Protein AF-A0A3M6CZK9-F1 (afdb_monomer)

Sequence (80 aa):
VKDNEALRFYEDLKPLLELAKSRRILSPIQWGKIPGRYRFTENGLQEYSDLEEAYAVFSIEITGGEPPFLKMLRTERNQK

Solvent-accessible surface area (backbone atoms only — not comparable to full-atom values): 4844 Å² total; per-residue (Å²): 114,68,68,57,49,56,49,50,51,47,64,66,40,42,67,60,51,52,32,54,76,69,67,64,67,84,60,61,45,61,76,93,74,56,80,62,84,53,38,56,78,74,64,74,45,59,82,41,59,69,58,52,52,53,50,51,55,51,53,37,49,53,45,64,39,78,52,71,69,58,54,51,54,52,54,61,62,73,74,110

Radius of gyration: 14.54 Å; Cα contacts (8 Å, |Δi|>4): 44; chains: 1; bounding box: 35×22×41 Å

Structure (mmCIF, N/CA/C/O backbone):
data_AF-A0A3M6CZK9-F1
#
_entry.id   AF-A0A3M6CZK9-F1
#
loop_
_atom_site.group_PDB
_atom_site.id
_atom_site.type_symbol
_atom_site.label_atom_id
_atom_site.label_alt_id
_atom_site.label_comp_id
_atom_site.label_asym_id
_atom_site.label_entity_id
_atom_site.label_seq_id
_atom_site.pdbx_PDB_ins_code
_atom_site.Cartn_x
_atom_site.Cartn_y
_atom_site.Cartn_z
_atom_site.occupancy
_atom_site.B_iso_or_equiv
_atom_site.auth_seq_id
_atom_site.auth_comp_id
_atom_site.auth_asym_id
_atom_site.auth_atom_id
_atom_site.pdbx_PDB_model_num
ATOM 1 N N . VAL A 1 1 ? 8.125 -1.861 -21.329 1.00 60.41 1 VAL A N 1
ATOM 2 C CA . VAL A 1 1 ? 7.980 -3.063 -20.461 1.00 60.41 1 VAL A CA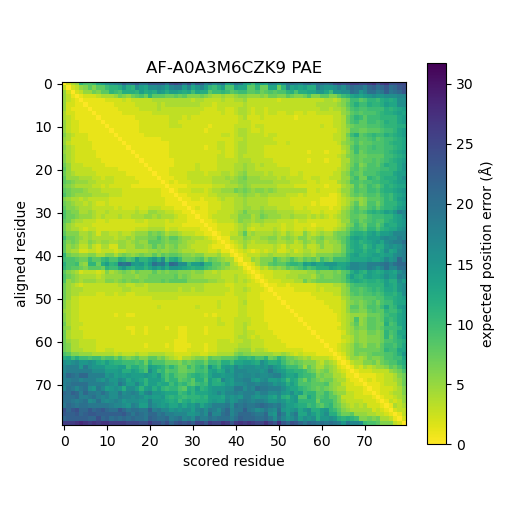 1
ATOM 3 C C . VAL A 1 1 ? 7.856 -2.670 -18.990 1.00 60.41 1 VAL A C 1
ATOM 5 O O . VAL A 1 1 ? 6.927 -3.143 -18.360 1.00 60.41 1 VAL A O 1
ATOM 8 N N . LYS A 1 2 ? 8.698 -1.765 -18.468 1.00 62.81 2 LYS A N 1
ATOM 9 C CA . LYS A 1 2 ? 8.634 -1.247 -17.083 1.00 62.81 2 LYS A CA 1
ATOM 10 C C . LYS A 1 2 ? 7.365 -0.445 -16.770 1.00 62.81 2 LYS A C 1
ATOM 12 O O . LYS A 1 2 ? 6.680 -0.750 -15.800 1.00 62.81 2 LYS A O 1
ATOM 17 N N . ASP A 1 3 ? 6.965 0.448 -17.676 1.00 73.56 3 ASP A N 1
ATOM 18 C CA . ASP A 1 3 ? 5.704 1.198 -17.545 1.00 73.56 3 ASP A CA 1
ATOM 19 C C . ASP A 1 3 ? 4.476 0.279 -17.454 1.00 73.56 3 ASP A C 1
ATOM 21 O O . ASP A 1 3 ? 3.491 0.614 -16.804 1.00 73.56 3 ASP A O 1
ATOM 25 N N . ASN A 1 4 ? 4.548 -0.924 -18.040 1.00 84.81 4 ASN A N 1
ATOM 26 C CA . ASN A 1 4 ? 3.468 -1.904 -17.939 1.00 84.81 4 ASN A CA 1
ATOM 27 C C . ASN A 1 4 ? 3.385 -2.526 -16.541 1.00 84.81 4 ASN A C 1
ATOM 29 O O . ASN A 1 4 ? 2.287 -2.871 -16.115 1.00 84.81 4 ASN A O 1
ATOM 33 N N . GLU A 1 5 ? 4.507 -2.696 -15.838 1.00 86.69 5 GLU A N 1
ATOM 34 C CA . GLU A 1 5 ? 4.497 -3.229 -14.472 1.00 86.69 5 GLU A CA 1
ATOM 35 C C . GLU A 1 5 ? 4.039 -2.168 -13.473 1.00 86.69 5 GLU A C 1
ATOM 37 O O . GLU A 1 5 ? 3.204 -2.464 -12.622 1.00 86.69 5 GLU A O 1
ATOM 42 N N . ALA A 1 6 ? 4.489 -0.920 -13.634 1.00 86.25 6 ALA A N 1
ATOM 43 C CA . ALA A 1 6 ? 3.982 0.205 -12.853 1.00 86.25 6 ALA A CA 1
ATOM 44 C C . ALA A 1 6 ? 2.468 0.397 -13.061 1.00 86.25 6 ALA A C 1
ATOM 46 O O . ALA A 1 6 ? 1.726 0.562 -12.094 1.00 86.25 6 ALA A O 1
ATOM 47 N N . LEU A 1 7 ? 1.986 0.287 -14.305 1.00 90.56 7 LEU A N 1
ATOM 48 C CA . LEU A 1 7 ? 0.557 0.353 -14.613 1.00 90.56 7 LEU A CA 1
ATOM 49 C C . LEU A 1 7 ? -0.227 -0.809 -13.987 1.00 90.56 7 LEU A C 1
ATOM 51 O O . LEU A 1 7 ? -1.276 -0.584 -13.389 1.00 90.56 7 LEU A O 1
ATOM 55 N N . ARG A 1 8 ? 0.276 -2.048 -14.082 1.00 90.88 8 ARG A N 1
ATOM 56 C CA . ARG A 1 8 ? -0.352 -3.217 -13.436 1.00 90.88 8 ARG A CA 1
ATOM 57 C C . ARG A 1 8 ? -0.402 -3.057 -11.924 1.00 90.88 8 ARG A C 1
ATOM 59 O O . ARG A 1 8 ? -1.412 -3.375 -11.311 1.00 90.88 8 ARG A O 1
ATOM 66 N N . PHE A 1 9 ? 0.679 -2.564 -11.333 1.00 92.31 9 PHE A N 1
ATOM 67 C CA . PHE A 1 9 ? 0.733 -2.307 -9.906 1.00 92.31 9 PHE A CA 1
ATOM 68 C C . PHE A 1 9 ? -0.268 -1.223 -9.489 1.00 92.31 9 PHE A C 1
ATOM 70 O O . PHE A 1 9 ? -0.983 -1.401 -8.505 1.00 92.31 9 PHE A O 1
ATOM 77 N N . TYR A 1 10 ? -0.381 -0.146 -10.269 1.00 92.88 10 TYR A N 1
ATOM 78 C CA . TYR A 1 10 ? -1.387 0.887 -10.047 1.00 92.88 10 TYR A CA 1
ATOM 79 C C . TYR A 1 10 ? -2.813 0.326 -10.105 1.00 92.88 10 TYR A C 1
ATOM 81 O O . TYR A 1 10 ? -3.586 0.576 -9.184 1.00 92.88 10 TYR A O 1
ATOM 89 N N . GLU A 1 11 ? -3.163 -0.447 -11.137 1.00 94.94 11 GLU A N 1
ATOM 90 C CA . GLU A 1 11 ? -4.508 -1.031 -11.261 1.00 94.94 11 GLU A CA 1
ATOM 91 C C . GLU A 1 11 ? -4.831 -1.998 -10.111 1.00 94.94 11 GLU A C 1
ATOM 93 O O . GLU A 1 11 ? -5.938 -1.953 -9.574 1.00 94.94 11 GLU A O 1
ATOM 98 N N . ASP A 1 12 ? -3.860 -2.797 -9.661 1.00 94.06 12 ASP A N 1
ATOM 99 C CA . ASP A 1 12 ? -4.017 -3.668 -8.489 1.00 94.06 12 ASP A CA 1
ATOM 100 C C . ASP A 1 12 ? -4.252 -2.873 -7.194 1.00 94.06 12 ASP A C 1
ATOM 102 O O . ASP A 1 12 ? -5.036 -3.284 -6.336 1.00 94.06 12 ASP A O 1
ATOM 106 N N . LEU A 1 13 ? -3.566 -1.737 -7.029 1.00 94.44 13 LEU A N 1
ATOM 107 C CA . LEU A 1 13 ? -3.634 -0.916 -5.819 1.00 94.44 13 LEU A CA 1
ATOM 108 C C . LEU A 1 13 ? -4.849 0.024 -5.810 1.00 94.44 13 LEU A C 1
ATOM 110 O O . LEU A 1 13 ? -5.325 0.423 -4.744 1.00 94.44 13 LEU A O 1
ATOM 114 N N . LYS A 1 14 ? -5.380 0.369 -6.985 1.00 96.19 14 LYS A N 1
ATOM 115 C CA . LYS A 1 14 ? -6.459 1.344 -7.187 1.00 96.19 14 LYS A CA 1
ATOM 116 C C . LYS A 1 14 ? -7.679 1.132 -6.284 1.00 96.19 14 LYS A C 1
ATOM 118 O O . LYS A 1 14 ? -8.116 2.121 -5.696 1.00 96.19 14 LYS A O 1
ATOM 123 N N . PRO A 1 15 ? -8.203 -0.090 -6.060 1.00 95.38 15 PRO A N 1
ATOM 124 C CA . PRO A 1 15 ? -9.311 -0.285 -5.126 1.00 95.38 15 PRO A CA 1
ATOM 125 C C . PRO A 1 15 ? -8.982 0.181 -3.699 1.00 95.38 15 PRO A C 1
ATOM 127 O O . PRO A 1 15 ? -9.807 0.829 -3.057 1.00 95.38 15 PRO A O 1
ATOM 130 N N . LEU A 1 16 ? -7.767 -0.095 -3.212 1.00 94.88 16 LEU A N 1
ATOM 131 C CA . LEU A 1 16 ? -7.317 0.348 -1.888 1.00 94.88 16 LEU A CA 1
ATOM 132 C C . LEU A 1 16 ? -7.104 1.861 -1.838 1.00 94.88 16 LEU A C 1
ATOM 134 O O . LEU A 1 16 ? -7.474 2.492 -0.849 1.00 94.88 16 LEU A O 1
ATOM 138 N N . LEU A 1 17 ? -6.565 2.452 -2.907 1.00 95.81 17 LEU A N 1
ATOM 139 C CA . LEU A 1 17 ? -6.405 3.903 -3.010 1.00 95.81 17 LEU A CA 1
ATOM 140 C C . LEU A 1 17 ? -7.757 4.620 -2.954 1.00 95.81 17 LEU A C 1
ATOM 142 O O . LEU A 1 17 ? -7.895 5.613 -2.242 1.00 95.81 17 LEU A O 1
ATOM 146 N N . GLU A 1 18 ? -8.771 4.113 -3.652 1.00 97.38 18 GLU A N 1
ATOM 147 C CA . GLU A 1 18 ? -10.112 4.703 -3.629 1.00 97.38 18 GLU A CA 1
ATOM 148 C C . GLU A 1 18 ? -10.799 4.532 -2.265 1.00 97.38 18 GLU A C 1
ATOM 150 O O . GLU A 1 18 ? -11.448 5.461 -1.773 1.00 97.38 18 GLU A O 1
ATOM 155 N N . LEU A 1 19 ? -10.598 3.398 -1.583 1.00 96.19 19 LEU A N 1
ATOM 156 C CA . LEU A 1 19 ? -11.050 3.223 -0.197 1.00 96.19 19 LEU A CA 1
ATOM 157 C C . LEU A 1 19 ? -10.365 4.208 0.759 1.00 96.19 19 LEU A C 1
ATOM 159 O O . LEU A 1 19 ? -11.038 4.806 1.600 1.00 96.19 19 LEU A O 1
ATOM 163 N N . ALA A 1 20 ? -9.055 4.417 0.618 1.00 94.44 20 ALA A N 1
ATOM 164 C CA . ALA A 1 20 ? -8.305 5.365 1.437 1.00 94.44 20 ALA A CA 1
ATOM 165 C C . ALA A 1 20 ? -8.773 6.811 1.199 1.00 94.44 20 ALA A C 1
ATOM 167 O O . ALA A 1 20 ? -9.120 7.512 2.151 1.00 94.44 20 ALA A O 1
ATOM 168 N N . LYS A 1 21 ? -8.879 7.239 -0.068 1.00 96.06 21 LYS A N 1
ATOM 169 C CA . LYS A 1 21 ? -9.361 8.581 -0.447 1.00 96.06 21 LYS A CA 1
ATOM 170 C C . LYS A 1 21 ? -10.774 8.858 0.060 1.00 96.06 21 LYS A C 1
ATOM 172 O O . LYS A 1 21 ? -11.055 9.956 0.534 1.00 96.06 21 LYS A O 1
ATOM 177 N N . SER A 1 22 ? -11.654 7.859 -0.005 1.00 97.25 22 SER A N 1
ATOM 178 C CA . SER A 1 22 ? -13.033 7.959 0.487 1.00 97.25 22 SER A CA 1
ATOM 179 C C . SER A 1 22 ? -13.173 7.752 2.000 1.00 97.25 22 SER A C 1
ATOM 181 O O . SER A 1 22 ? -14.294 7.778 2.507 1.00 97.25 22 SER A O 1
ATOM 183 N N . ARG A 1 23 ? -12.059 7.570 2.729 1.00 93.69 23 ARG A N 1
ATOM 184 C CA . ARG A 1 23 ? -12.019 7.300 4.178 1.00 93.69 23 ARG A CA 1
ATOM 185 C C . ARG A 1 23 ? -12.867 6.087 4.589 1.00 93.69 23 ARG A C 1
ATOM 187 O O . ARG A 1 23 ? -13.499 6.084 5.641 1.00 93.69 23 ARG A O 1
ATOM 194 N N . ARG A 1 24 ? -12.884 5.050 3.748 1.00 96.44 24 ARG A N 1
ATOM 195 C CA . ARG A 1 24 ? -13.654 3.806 3.942 1.00 96.44 24 ARG A CA 1
ATOM 196 C C . ARG A 1 24 ? -12.828 2.631 4.461 1.00 96.44 24 ARG A C 1
ATOM 198 O O . ARG A 1 24 ? -13.351 1.529 4.593 1.00 96.44 24 ARG A O 1
ATOM 205 N N . ILE A 1 25 ? -11.559 2.853 4.791 1.00 93.62 25 ILE A N 1
ATOM 206 C CA . ILE A 1 25 ? -10.755 1.891 5.548 1.00 93.62 25 ILE A CA 1
ATOM 207 C C . ILE A 1 25 ? -11.086 2.100 7.029 1.00 93.62 25 ILE A C 1
ATOM 209 O O . ILE A 1 25 ? -10.472 2.917 7.706 1.00 93.62 25 ILE A O 1
ATOM 213 N N . LEU A 1 26 ? -12.138 1.423 7.499 1.00 93.12 26 LEU A N 1
ATOM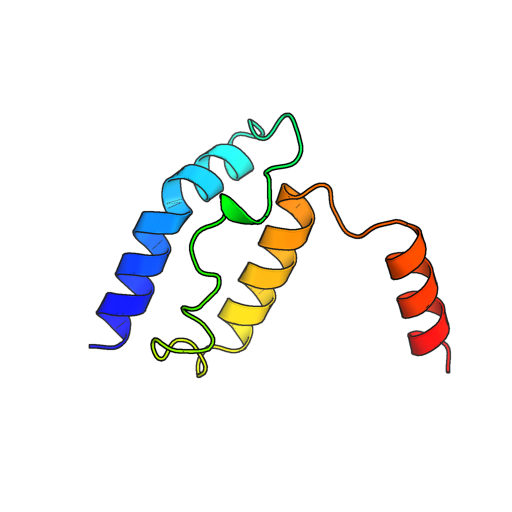 214 C CA . LEU A 1 26 ? -12.674 1.592 8.860 1.00 93.12 26 LEU A CA 1
ATOM 215 C C . LEU A 1 26 ? -11.948 0.739 9.909 1.00 93.12 26 LEU A C 1
ATOM 217 O O . LEU A 1 26 ? -12.089 0.966 11.107 1.00 93.12 26 LEU A O 1
ATOM 221 N N . SER A 1 27 ? -11.186 -0.252 9.458 1.00 94.00 27 SER A N 1
ATOM 222 C CA . SER A 1 27 ? -10.387 -1.142 10.291 1.00 94.00 27 SER A CA 1
ATOM 223 C C . SER A 1 27 ? -9.068 -1.458 9.589 1.00 94.00 27 SER A C 1
ATOM 225 O O . SER A 1 27 ? -9.050 -1.484 8.354 1.00 94.00 27 SER A O 1
ATOM 227 N N . PRO A 1 28 ? -7.996 -1.760 10.343 1.00 94.75 28 PRO A N 1
ATOM 228 C CA . PRO A 1 28 ? -6.725 -2.198 9.780 1.00 94.75 28 PRO A CA 1
ATOM 229 C C . PRO A 1 28 ? -6.880 -3.316 8.746 1.00 94.75 28 PRO A C 1
ATOM 231 O O . PRO A 1 28 ? -7.557 -4.320 8.983 1.00 94.75 28 PRO A O 1
ATOM 234 N N . ILE A 1 29 ? -6.230 -3.151 7.599 1.00 93.88 29 ILE A N 1
ATOM 235 C CA . ILE A 1 29 ? -6.146 -4.168 6.556 1.00 93.88 29 ILE A CA 1
ATOM 236 C C . ILE A 1 29 ? -5.051 -5.158 6.938 1.00 93.88 29 ILE A C 1
ATOM 238 O O . ILE A 1 29 ? -3.966 -4.781 7.373 1.00 93.88 29 ILE A O 1
ATOM 242 N N . GLN A 1 30 ? -5.317 -6.451 6.771 1.00 91.19 30 GLN A N 1
ATOM 243 C CA . GLN A 1 30 ? -4.293 -7.463 7.009 1.00 91.19 30 GLN A CA 1
ATOM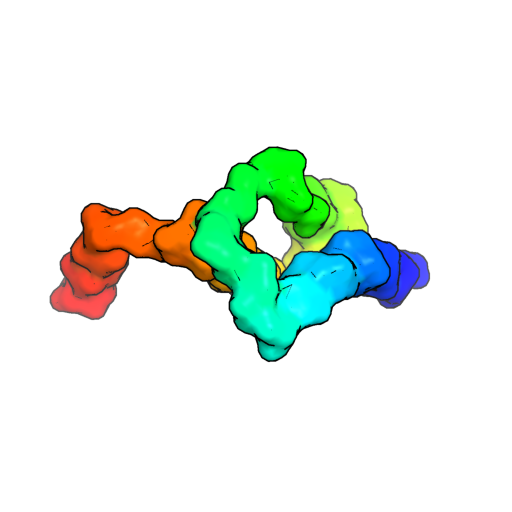 244 C C . GLN A 1 30 ? -3.177 -7.360 5.968 1.00 91.19 30 GLN A C 1
ATOM 246 O O . GLN A 1 30 ? -3.448 -7.281 4.772 1.00 91.19 30 GLN A O 1
ATOM 251 N N . TRP A 1 31 ? -1.924 -7.466 6.414 1.00 85.44 31 TRP A N 1
ATOM 252 C CA . TRP A 1 31 ? -0.738 -7.337 5.560 1.00 85.44 31 TRP A CA 1
ATOM 253 C C . TRP A 1 31 ? -0.786 -8.211 4.293 1.00 85.44 31 TRP A C 1
ATOM 255 O O . TRP A 1 31 ? -0.463 -7.757 3.202 1.00 85.44 31 TRP A O 1
ATOM 265 N N . GLY A 1 32 ? -1.276 -9.452 4.405 1.00 87.25 32 GLY A N 1
ATOM 266 C CA . GLY A 1 32 ? -1.408 -10.381 3.272 1.00 87.25 32 GLY A CA 1
ATOM 267 C C . GLY A 1 32 ? -2.493 -10.024 2.245 1.00 87.25 32 GLY A C 1
ATOM 268 O O . GLY A 1 32 ? -2.646 -10.737 1.257 1.00 87.25 32 GLY A O 1
ATOM 269 N N . LYS A 1 33 ? -3.272 -8.962 2.476 1.00 90.38 33 LYS A N 1
ATOM 270 C CA . LYS A 1 33 ? -4.299 -8.454 1.556 1.00 90.38 33 LYS A CA 1
ATOM 271 C C . LYS A 1 33 ? -3.838 -7.231 0.762 1.00 90.38 33 LYS A C 1
ATOM 273 O O . LYS A 1 33 ? -4.580 -6.781 -0.105 1.00 90.38 33 LYS A O 1
ATOM 278 N N . ILE A 1 34 ? -2.642 -6.709 1.037 1.00 91.62 34 ILE A N 1
ATOM 279 C CA . ILE A 1 34 ? -2.074 -5.582 0.298 1.00 91.62 34 ILE A CA 1
ATOM 280 C C . ILE A 1 34 ? -1.306 -6.129 -0.918 1.00 91.62 34 ILE A C 1
ATOM 282 O O . ILE A 1 34 ? -0.363 -6.910 -0.745 1.00 91.62 34 ILE A O 1
ATOM 286 N N . PRO A 1 35 ? -1.693 -5.765 -2.152 1.00 91.62 35 PRO A N 1
ATOM 287 C CA . PRO A 1 35 ? -0.962 -6.154 -3.349 1.00 91.62 35 PRO A CA 1
ATOM 288 C C . PRO A 1 35 ? 0.370 -5.401 -3.428 1.00 91.62 35 PRO A C 1
ATOM 290 O O . PRO A 1 35 ? 0.445 -4.235 -3.063 1.00 91.62 35 PRO A O 1
ATOM 293 N N . GLY A 1 36 ? 1.407 -6.048 -3.969 1.00 86.69 36 GLY A N 1
ATOM 294 C CA . GLY A 1 36 ? 2.686 -5.388 -4.265 1.00 86.69 36 GLY A CA 1
ATOM 295 C C . GLY A 1 36 ? 3.895 -5.863 -3.464 1.00 86.69 36 GLY A C 1
ATOM 296 O O . GLY A 1 36 ? 5.006 -5.469 -3.799 1.00 86.69 36 GLY A O 1
ATOM 297 N N . ARG A 1 37 ? 3.720 -6.761 -2.478 1.00 76.88 37 ARG A N 1
ATOM 298 C CA . ARG A 1 37 ? 4.796 -7.227 -1.572 1.00 76.88 37 ARG A CA 1
ATOM 299 C C . ARG A 1 37 ? 6.108 -7.606 -2.272 1.00 76.88 37 ARG A C 1
ATOM 301 O O . ARG A 1 37 ? 7.165 -7.272 -1.759 1.00 76.88 37 ARG A O 1
ATOM 308 N N . TYR A 1 38 ? 6.037 -8.294 -3.411 1.00 81.81 38 TYR A N 1
ATOM 309 C CA . TYR A 1 38 ? 7.220 -8.771 -4.140 1.00 81.81 38 TYR A CA 1
ATOM 310 C C . TYR A 1 38 ? 7.579 -7.903 -5.352 1.00 81.81 38 TYR A C 1
ATOM 312 O O . TYR A 1 38 ? 8.604 -8.110 -5.992 1.00 81.81 38 TYR A O 1
ATOM 320 N N . ARG A 1 39 ? 6.757 -6.903 -5.695 1.00 83.69 39 ARG A N 1
ATOM 321 C CA . ARG A 1 39 ? 6.951 -6.133 -6.934 1.00 83.69 39 ARG A CA 1
ATOM 322 C C . ARG A 1 39 ? 8.179 -5.217 -6.866 1.00 83.69 39 ARG A C 1
ATOM 324 O O . ARG A 1 39 ? 8.836 -5.010 -7.884 1.00 83.69 39 ARG A O 1
ATOM 331 N N . PHE A 1 40 ? 8.531 -4.770 -5.660 1.00 83.06 40 PHE A N 1
ATOM 332 C CA . PHE A 1 40 ? 9.740 -3.991 -5.368 1.00 83.06 40 PHE A CA 1
ATOM 333 C C . PHE A 1 40 ? 10.988 -4.843 -5.125 1.00 83.06 40 PHE A C 1
ATOM 335 O O . PHE A 1 40 ? 12.072 -4.294 -5.025 1.00 83.06 40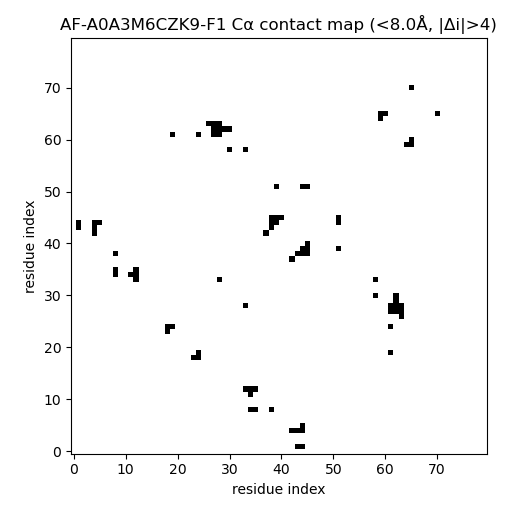 PHE A O 1
ATOM 342 N N . THR A 1 41 ? 10.884 -6.173 -5.063 1.00 79.19 41 THR A N 1
ATOM 343 C CA . THR A 1 41 ? 12.045 -7.061 -4.864 1.00 79.19 41 THR A CA 1
ATOM 344 C C . THR A 1 41 ? 12.303 -7.995 -6.042 1.00 79.19 41 THR A C 1
ATOM 346 O O . THR A 1 41 ? 13.416 -8.495 -6.169 1.00 79.19 41 THR A O 1
ATOM 349 N N . GLU A 1 42 ? 11.309 -8.239 -6.900 1.00 78.12 42 GLU A N 1
ATOM 350 C CA . GLU A 1 42 ? 11.378 -9.293 -7.925 1.00 78.12 42 GLU A CA 1
ATOM 351 C C . GLU A 1 42 ? 10.922 -8.838 -9.325 1.00 78.12 42 GLU A C 1
ATOM 353 O O . GLU A 1 42 ? 11.403 -9.381 -10.316 1.00 78.12 42 GLU A O 1
ATOM 358 N N . ASN A 1 43 ? 10.067 -7.811 -9.449 1.00 72.00 43 ASN A N 1
ATOM 359 C CA . ASN A 1 43 ? 9.434 -7.453 -10.735 1.00 72.00 43 ASN A CA 1
ATOM 360 C C . ASN A 1 43 ? 9.933 -6.138 -11.358 1.00 72.00 43 ASN A C 1
ATOM 362 O O . ASN A 1 43 ? 9.294 -5.589 -12.253 1.00 72.00 43 ASN A O 1
ATOM 366 N N . GLY A 1 44 ? 11.081 -5.624 -10.915 1.00 76.25 44 GLY A N 1
ATOM 367 C CA . GLY A 1 44 ? 11.717 -4.468 -11.552 1.00 76.25 44 GLY A CA 1
ATOM 368 C C . GLY A 1 44 ? 11.176 -3.096 -11.139 1.00 76.25 44 GLY A C 1
ATOM 369 O O . GLY A 1 44 ? 11.544 -2.116 -11.771 1.00 76.25 44 GLY A O 1
ATOM 370 N N . LEU A 1 45 ? 10.369 -2.982 -10.073 1.00 85.19 45 LEU A N 1
ATOM 371 C CA . LEU A 1 45 ? 10.045 -1.669 -9.483 1.00 85.19 45 LEU A CA 1
ATOM 372 C C . LEU A 1 45 ? 11.147 -1.120 -8.553 1.00 85.19 45 LEU A C 1
ATOM 374 O O . LEU A 1 45 ? 11.027 -0.001 -8.070 1.00 85.19 45 LEU A O 1
ATOM 378 N N . GLN A 1 46 ? 12.226 -1.880 -8.338 1.00 83.31 46 GLN A N 1
ATOM 379 C CA . GLN A 1 46 ? 13.381 -1.542 -7.484 1.00 83.31 46 GLN A CA 1
ATOM 380 C C . GLN A 1 46 ? 14.047 -0.200 -7.817 1.00 83.31 46 GLN A C 1
ATOM 382 O O . GLN A 1 46 ? 14.705 0.398 -6.974 1.00 83.31 46 GLN A O 1
ATOM 387 N N . GLU A 1 47 ? 13.937 0.253 -9.067 1.00 84.88 47 GLU A N 1
ATOM 388 C CA . GLU A 1 47 ? 14.543 1.507 -9.522 1.00 84.88 47 GLU A CA 1
ATOM 389 C C . GLU A 1 47 ? 13.739 2.757 -9.127 1.00 84.88 47 GLU A C 1
ATOM 391 O O . GLU A 1 47 ? 14.264 3.865 -9.215 1.00 84.88 47 GLU A O 1
ATOM 396 N N . TYR A 1 48 ? 12.493 2.592 -8.669 1.00 88.00 48 TYR A N 1
ATOM 397 C CA . TYR A 1 48 ? 11.610 3.678 -8.239 1.00 88.00 48 TYR A CA 1
ATOM 398 C C . TYR A 1 48 ? 11.595 3.772 -6.709 1.00 88.00 48 TYR A C 1
ATOM 400 O O . TYR A 1 48 ? 10.631 3.378 -6.050 1.00 88.00 48 TYR A O 1
ATOM 408 N N . SER A 1 49 ? 12.695 4.255 -6.130 1.00 85.88 49 SER A N 1
ATOM 409 C CA . SER A 1 49 ? 12.869 4.300 -4.671 1.00 85.88 49 SER A CA 1
ATOM 410 C C . SER A 1 49 ? 11.840 5.192 -3.968 1.00 85.88 49 SER A C 1
ATOM 412 O O . SER A 1 49 ? 11.400 4.889 -2.863 1.00 85.88 49 SER A O 1
ATOM 414 N N . ASP A 1 50 ? 11.432 6.280 -4.619 1.00 89.81 50 ASP A N 1
ATOM 415 C CA . ASP A 1 50 ? 10.373 7.178 -4.154 1.00 89.81 50 ASP A CA 1
ATOM 416 C C . ASP A 1 50 ? 9.000 6.486 -4.122 1.00 89.81 50 ASP A C 1
ATOM 418 O O . ASP A 1 50 ? 8.237 6.637 -3.166 1.00 89.81 50 ASP A O 1
ATOM 422 N N . LEU A 1 51 ? 8.699 5.675 -5.139 1.00 90.81 51 LEU A N 1
ATOM 423 C CA . LEU A 1 51 ? 7.485 4.866 -5.194 1.00 90.81 51 LEU A CA 1
ATOM 424 C C . LEU A 1 51 ? 7.482 3.772 -4.120 1.00 90.81 51 LEU A C 1
ATOM 426 O O . LEU A 1 51 ? 6.445 3.538 -3.497 1.00 90.81 51 LEU A O 1
ATOM 430 N N . GLU A 1 52 ? 8.620 3.109 -3.899 1.00 90.31 52 GLU 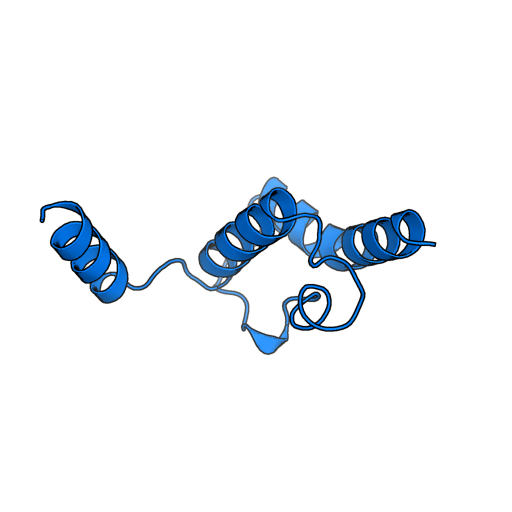A N 1
ATOM 431 C CA . GLU A 1 52 ? 8.769 2.095 -2.851 1.00 90.31 52 GLU A CA 1
ATOM 432 C C . GLU A 1 52 ? 8.535 2.696 -1.463 1.00 90.31 52 GLU A C 1
ATOM 434 O O . GLU A 1 52 ? 7.756 2.153 -0.675 1.00 90.31 52 GLU A O 1
ATOM 439 N N . GLU A 1 53 ? 9.138 3.854 -1.186 1.00 89.69 53 GLU A N 1
ATOM 440 C CA . GLU A 1 53 ? 8.951 4.574 0.072 1.00 89.69 53 GLU A CA 1
ATOM 441 C C . GLU A 1 53 ? 7.484 4.979 0.276 1.00 89.69 53 GLU A C 1
ATOM 443 O O . GLU A 1 53 ? 6.894 4.682 1.321 1.00 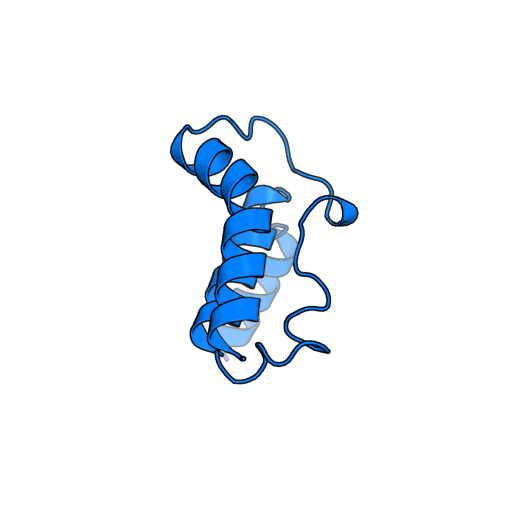89.69 53 GLU A O 1
ATOM 448 N N . ALA A 1 54 ? 6.859 5.593 -0.734 1.00 91.81 54 ALA A N 1
ATOM 449 C CA . ALA A 1 54 ? 5.458 5.999 -0.665 1.00 91.81 54 ALA A CA 1
ATOM 450 C C . ALA A 1 54 ? 4.523 4.800 -0.433 1.00 91.81 54 ALA A C 1
ATOM 452 O O . ALA A 1 54 ? 3.595 4.872 0.380 1.00 91.81 54 ALA A O 1
ATOM 453 N N . TYR A 1 55 ? 4.783 3.677 -1.106 1.00 92.06 55 TYR A N 1
ATOM 454 C CA . TYR A 1 55 ? 4.033 2.439 -0.918 1.00 92.06 55 TYR A CA 1
ATOM 455 C C . TYR A 1 55 ? 4.229 1.839 0.481 1.00 92.06 55 TYR A C 1
ATOM 457 O O . TYR A 1 55 ? 3.258 1.372 1.085 1.00 92.06 55 TYR A O 1
ATOM 465 N N . ALA A 1 56 ? 5.449 1.862 1.021 1.00 89.31 56 ALA A N 1
ATOM 466 C CA . ALA A 1 56 ? 5.738 1.361 2.361 1.00 89.31 56 ALA A CA 1
ATOM 467 C C . ALA A 1 56 ? 4.994 2.170 3.433 1.00 89.31 56 ALA A C 1
ATOM 469 O O . ALA A 1 56 ? 4.316 1.586 4.281 1.00 89.31 56 ALA A O 1
ATOM 470 N N . VAL A 1 57 ? 5.051 3.505 3.354 1.00 90.94 57 VAL A N 1
ATOM 471 C CA . VAL A 1 57 ? 4.313 4.402 4.259 1.00 90.94 57 VAL A CA 1
ATOM 472 C C . VAL A 1 57 ? 2.811 4.150 4.157 1.00 90.94 57 VAL A C 1
ATOM 474 O O . VAL A 1 57 ? 2.152 3.938 5.174 1.00 90.94 57 VAL A O 1
ATOM 477 N N . PHE A 1 58 ? 2.272 4.098 2.937 1.00 92.38 58 PHE A N 1
ATOM 478 C CA . PHE A 1 58 ? 0.861 3.793 2.714 1.00 92.38 58 PHE A CA 1
ATOM 479 C C . PHE A 1 58 ? 0.456 2.459 3.353 1.00 92.38 58 PHE A C 1
ATOM 481 O O . PHE A 1 58 ? -0.541 2.403 4.072 1.00 92.38 58 PHE A O 1
ATOM 488 N N . SER A 1 59 ? 1.247 1.404 3.137 1.00 92.00 59 SER A N 1
ATOM 489 C CA . SER A 1 59 ? 0.985 0.059 3.658 1.00 92.00 59 SER A CA 1
ATOM 490 C C . SER A 1 59 ? 0.971 0.021 5.186 1.00 92.00 59 SER A C 1
ATOM 492 O O . SER A 1 59 ? 0.103 -0.624 5.773 1.00 92.00 59 SER A O 1
ATOM 494 N N . ILE A 1 60 ? 1.891 0.738 5.838 1.00 89.56 60 ILE A N 1
ATOM 495 C CA . ILE A 1 60 ? 1.922 0.884 7.300 1.00 89.56 60 ILE A CA 1
ATOM 496 C C . ILE A 1 60 ? 0.627 1.536 7.792 1.00 89.56 60 ILE A C 1
ATOM 498 O O . ILE A 1 60 ? -0.045 0.989 8.662 1.00 89.56 60 ILE A O 1
ATOM 502 N N . GLU A 1 61 ? 0.230 2.664 7.209 1.00 92.00 61 GLU A N 1
ATOM 503 C CA . GLU A 1 61 ? -0.960 3.398 7.650 1.00 92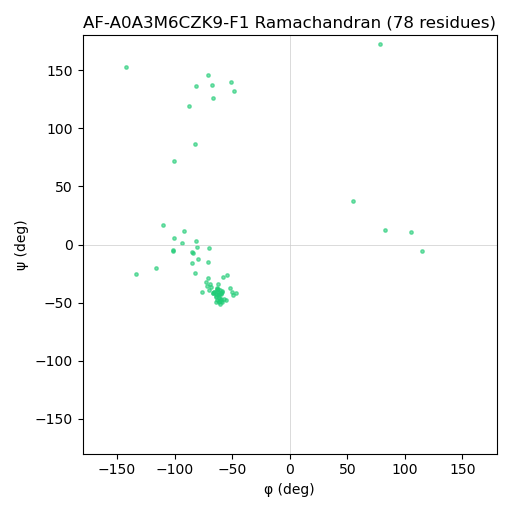.00 61 GLU A CA 1
ATOM 504 C C . GLU A 1 61 ? -2.239 2.557 7.515 1.00 92.00 61 GLU A C 1
ATOM 506 O O . GLU A 1 61 ? -2.990 2.400 8.481 1.00 92.00 61 GLU A O 1
ATOM 511 N N . ILE A 1 62 ? -2.467 1.920 6.360 1.00 93.31 62 ILE A N 1
ATOM 512 C CA . ILE A 1 62 ? -3.686 1.121 6.144 1.00 93.31 62 ILE A CA 1
ATOM 513 C C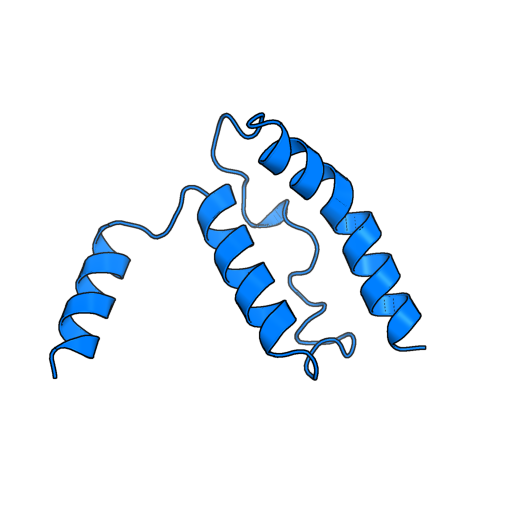 . ILE A 1 62 ? -3.710 -0.191 6.941 1.00 93.31 62 ILE A C 1
ATOM 515 O O . ILE A 1 62 ? -4.776 -0.789 7.083 1.00 93.31 62 ILE A O 1
ATOM 519 N N . THR A 1 63 ? -2.571 -0.638 7.483 1.00 92.94 63 THR A N 1
ATOM 520 C CA . THR A 1 63 ? -2.475 -1.812 8.376 1.00 92.94 63 THR A CA 1
ATOM 521 C C . THR A 1 63 ? -2.599 -1.469 9.858 1.00 92.94 63 THR A C 1
ATOM 523 O O . THR A 1 63 ? -2.411 -2.337 10.709 1.00 92.94 63 THR A O 1
ATOM 526 N N . GLY A 1 64 ? -3.010 -0.240 10.178 1.00 89.94 64 GLY A N 1
ATOM 527 C CA . GLY A 1 64 ? -3.211 0.220 11.553 1.00 89.94 64 GLY A CA 1
ATOM 528 C C . GLY A 1 64 ? -2.115 1.154 12.062 1.00 89.94 64 GLY A C 1
ATOM 529 O O . GLY A 1 64 ? -2.098 1.461 13.254 1.00 89.94 64 GLY A O 1
ATOM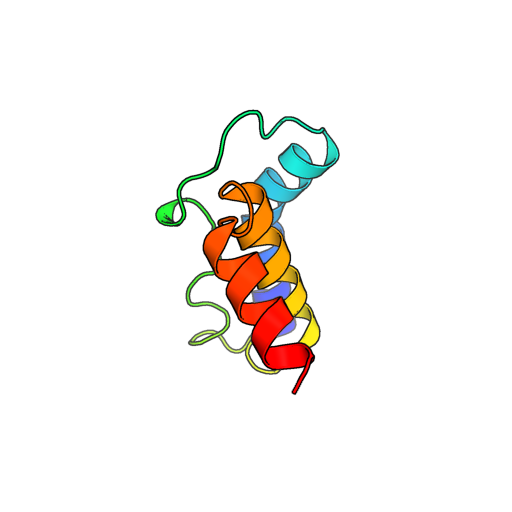 530 N N . GLY A 1 65 ? -1.243 1.627 11.171 1.00 86.19 65 GLY A N 1
ATOM 531 C CA . GLY A 1 65 ? -0.171 2.564 11.472 1.00 86.19 65 GLY A CA 1
ATOM 532 C C . GLY A 1 65 ? 1.041 1.909 12.127 1.00 86.19 65 GLY A C 1
ATOM 533 O O . GLY A 1 65 ? 1.046 0.734 12.497 1.00 86.19 65 GLY A O 1
ATOM 534 N N . GLU A 1 66 ? 2.104 2.696 12.280 1.00 79.69 66 GLU A N 1
ATOM 535 C CA . GLU A 1 66 ? 3.294 2.243 12.994 1.00 79.69 66 GLU A CA 1
ATOM 536 C C . GLU A 1 66 ? 2.954 2.040 14.486 1.00 79.69 66 GLU A C 1
ATOM 538 O O . GLU A 1 66 ? 2.457 2.978 15.128 1.00 79.69 66 GLU A O 1
ATOM 543 N N . PRO A 1 67 ? 3.224 0.847 15.059 1.00 73.00 67 PRO A N 1
ATOM 544 C CA . PRO A 1 67 ? 3.031 0.587 16.477 1.00 73.00 67 PRO A CA 1
ATOM 545 C C . PRO A 1 67 ? 3.699 1.669 17.337 1.00 73.00 67 PRO A C 1
ATOM 547 O O . PRO A 1 67 ? 4.838 2.048 17.046 1.00 73.00 67 PRO A O 1
ATOM 550 N N . PRO A 1 68 ? 3.065 2.125 18.436 1.00 71.75 68 PRO A N 1
ATOM 551 C CA . PRO A 1 68 ? 3.616 3.186 19.281 1.00 71.75 68 PRO A CA 1
ATOM 552 C C . PRO A 1 68 ? 5.060 2.925 19.731 1.00 71.75 68 PRO A C 1
ATOM 554 O O . PRO A 1 68 ? 5.881 3.835 19.741 1.00 71.75 68 PRO A O 1
ATOM 557 N N . PHE A 1 69 ? 5.394 1.666 20.023 1.00 72.19 69 PHE A N 1
ATOM 558 C CA . PHE A 1 69 ? 6.743 1.258 20.410 1.00 72.19 69 PHE A CA 1
ATOM 559 C C . PHE A 1 69 ? 7.791 1.476 19.303 1.00 72.19 69 PHE A C 1
ATOM 561 O O . PHE A 1 69 ? 8.899 1.919 19.588 1.00 72.19 69 PHE A O 1
ATOM 568 N N . LEU A 1 70 ? 7.448 1.231 18.032 1.00 73.50 70 LEU A N 1
ATOM 569 C CA . LEU A 1 70 ? 8.370 1.462 16.913 1.00 73.50 70 LEU A CA 1
ATOM 570 C C . LEU A 1 70 ? 8.582 2.960 16.649 1.00 73.50 70 LEU A C 1
ATOM 572 O O . LEU A 1 70 ? 9.716 3.373 16.396 1.00 73.50 70 LEU A O 1
ATOM 576 N N . LYS A 1 71 ? 7.533 3.781 16.822 1.00 74.12 71 LYS A N 1
ATOM 577 C CA . LYS A 1 71 ? 7.651 5.251 16.799 1.00 74.12 71 LYS A CA 1
ATOM 578 C C . LYS A 1 71 ? 8.660 5.742 17.840 1.00 74.12 71 LYS A C 1
ATOM 580 O O . LYS A 1 71 ? 9.544 6.523 17.500 1.00 74.12 71 LYS A O 1
ATOM 585 N N . MET A 1 72 ? 8.568 5.242 19.077 1.00 74.25 72 MET A N 1
ATOM 586 C CA . MET A 1 72 ? 9.490 5.607 20.165 1.00 74.25 72 MET A CA 1
ATOM 587 C C . MET A 1 72 ? 10.948 5.264 19.817 1.00 74.25 72 MET A C 1
ATOM 589 O O . MET A 1 72 ? 11.817 6.127 19.924 1.00 74.25 72 MET A O 1
ATOM 593 N N . LEU A 1 73 ? 11.211 4.055 19.305 1.00 75.31 73 LEU A N 1
ATOM 594 C CA . LEU A 1 73 ? 12.564 3.630 18.918 1.00 75.31 73 LEU A CA 1
ATOM 595 C C . LEU A 1 73 ? 13.169 4.474 17.779 1.00 75.31 73 LEU A C 1
ATOM 597 O O . LEU A 1 73 ? 14.368 4.761 17.797 1.00 75.31 73 LEU A O 1
ATOM 601 N N . ARG A 1 74 ? 12.373 4.899 16.782 1.00 75.62 74 ARG A N 1
ATOM 602 C CA . ARG A 1 74 ? 12.853 5.810 15.720 1.00 75.62 74 ARG A CA 1
ATOM 603 C C . ARG A 1 74 ? 13.201 7.188 16.267 1.00 75.62 74 ARG A C 1
ATOM 605 O O . ARG A 1 74 ? 14.218 7.747 15.860 1.00 75.62 74 ARG A O 1
ATOM 612 N N . THR A 1 75 ? 12.387 7.729 17.173 1.00 75.94 75 THR A N 1
ATOM 613 C CA . THR A 1 75 ? 12.672 9.020 17.811 1.00 75.94 75 THR A CA 1
ATOM 614 C C . THR A 1 75 ? 13.986 8.966 18.586 1.00 75.94 75 THR A C 1
ATOM 616 O O . THR A 1 75 ? 14.839 9.819 18.366 1.00 75.94 75 THR A O 1
ATOM 619 N N . GLU A 1 76 ? 14.209 7.930 19.400 1.00 77.44 76 GLU A N 1
ATOM 620 C CA . GLU A 1 76 ? 15.463 7.760 20.152 1.00 77.44 76 GLU A CA 1
ATOM 621 C C . GLU A 1 76 ? 16.692 7.635 19.242 1.00 77.44 76 GLU A C 1
ATOM 623 O O . GLU A 1 76 ? 17.751 8.191 19.537 1.00 77.44 76 GLU A O 1
ATOM 628 N N . ARG A 1 77 ? 16.557 6.926 18.115 1.00 74.12 77 ARG A N 1
ATOM 629 C CA . ARG A 1 77 ? 17.638 6.756 17.137 1.00 74.12 77 ARG A CA 1
ATOM 630 C C . ARG A 1 77 ? 17.973 8.050 16.387 1.00 74.12 77 ARG A C 1
ATOM 632 O O . ARG A 1 77 ? 19.135 8.249 16.066 1.00 74.12 77 ARG A O 1
ATOM 639 N N . ASN A 1 78 ? 16.990 8.906 16.111 1.00 70.81 78 ASN A N 1
ATOM 640 C CA . ASN A 1 78 ? 17.188 10.174 15.395 1.00 70.81 78 ASN A CA 1
ATOM 641 C C . ASN A 1 78 ? 17.647 11.331 16.305 1.00 70.81 78 ASN A C 1
ATOM 643 O O . ASN A 1 78 ? 17.942 12.413 15.803 1.00 70.81 78 ASN A O 1
ATOM 647 N N . GLN A 1 79 ? 17.673 11.133 17.628 1.00 64.06 79 GLN A N 1
ATOM 648 C CA . GLN A 1 79 ? 18.203 12.099 18.602 1.00 64.06 79 GLN A CA 1
ATOM 649 C C . GLN A 1 79 ? 19.682 11.867 18.965 1.00 64.06 79 GLN A C 1
ATOM 651 O O . GLN A 1 79 ? 20.220 12.600 19.795 1.00 64.06 79 GLN A O 1
ATOM 656 N N . LYS A 1 80 ? 20.332 10.867 18.362 1.00 48.22 80 LYS A N 1
ATOM 657 C CA . LYS A 1 80 ? 21.776 10.612 18.457 1.00 48.22 80 LYS A CA 1
ATOM 658 C C . LYS A 1 80 ? 22.463 10.957 17.146 1.00 48.22 80 LYS A C 1
ATOM 660 O O . LYS A 1 80 ? 23.624 11.408 17.230 1.00 48.22 80 LYS A O 1
#

Foldseek 3Di:
DVVVLVVVLCVLCVVVVVCVVVVVLPDADDLVSHPDPCCCPPVPCVVVVVVVVVSVQVNQVSRPHDDPVVVVVVVVVVVD

pLDDT: mean 85.54, std 9.89, range [48.22, 97.38]

Secondary structure (DSSP, 8-state):
-HHHHHHHHHHHHHHHHHHHHTT---SPPPGGGSTTTTHHHHSSGGG-HHHHHHHHHHHHHHTT-S-HHHHHHHHHHHT-

Organism: NCBI:txid251654

Mean predicted aligned error: 6.51 Å

Nearest PDB structures (foldseek):
  2o1u-assembly1_B  TM=4.184E-01  e=9.341E+00  Canis lupus familiaris